Protein AF-A0A519JVA8-F1 (afdb_monomer_lite)

Structure (mmCIF, N/CA/C/O backbone):
data_AF-A0A519JVA8-F1
#
_entry.id   AF-A0A519JVA8-F1
#
loop_
_atom_site.group_PDB
_atom_site.id
_atom_site.type_symbol
_atom_site.label_atom_id
_atom_site.label_alt_id
_atom_site.label_comp_id
_atom_site.label_asym_id
_atom_site.label_entity_id
_atom_site.label_seq_id
_atom_site.pdbx_PDB_ins_code
_atom_site.Cartn_x
_atom_site.Cartn_y
_atom_site.Cartn_z
_atom_site.occupancy
_atom_site.B_iso_or_equiv
_atom_site.auth_seq_id
_atom_site.auth_comp_id
_atom_site.auth_asym_id
_atom_site.auth_atom_id
_atom_site.pdbx_PDB_model_num
ATOM 1 N N . MET A 1 1 ? 6.140 14.470 -13.528 1.00 59.50 1 MET A N 1
ATOM 2 C CA . MET A 1 1 ? 4.857 13.748 -13.616 1.00 59.50 1 MET A CA 1
ATOM 3 C C . MET A 1 1 ? 4.760 12.589 -12.618 1.00 59.50 1 MET A C 1
ATOM 5 O O . MET A 1 1 ? 3.651 12.207 -12.317 1.00 59.50 1 MET A O 1
ATOM 9 N N . TYR A 1 2 ? 5.860 12.173 -11.975 1.00 77.19 2 TYR A N 1
ATOM 10 C CA . TYR A 1 2 ? 5.910 11.064 -11.003 1.00 77.19 2 TYR A CA 1
ATOM 11 C C . TYR A 1 2 ? 5.051 11.195 -9.729 1.00 77.19 2 TYR A C 1
ATOM 13 O O . TYR A 1 2 ? 4.507 10.217 -9.239 1.00 77.19 2 TYR A O 1
ATOM 21 N N . TRP A 1 3 ? 4.896 12.395 -9.159 1.00 85.62 3 TRP A N 1
ATOM 22 C CA . TRP A 1 3 ? 4.190 12.525 -7.871 1.00 85.62 3 TRP A CA 1
ATOM 23 C C . TRP A 1 3 ? 2.685 12.264 -7.959 1.00 85.62 3 TRP A C 1
ATOM 25 O O . TRP A 1 3 ? 2.093 11.788 -6.996 1.00 85.62 3 TRP A O 1
ATOM 35 N N . LEU A 1 4 ? 2.065 12.582 -9.099 1.00 90.94 4 LEU A N 1
ATOM 36 C CA . LEU A 1 4 ? 0.642 12.324 -9.299 1.00 90.94 4 LEU A CA 1
ATOM 37 C C . LEU A 1 4 ? 0.377 10.821 -9.440 1.00 90.94 4 LEU A C 1
ATOM 39 O O . LEU A 1 4 ? -0.574 10.327 -8.844 1.00 90.94 4 LEU A O 1
ATOM 43 N N . GLU A 1 5 ? 1.239 10.112 -10.171 1.00 90.00 5 GLU A N 1
ATOM 44 C CA . GLU A 1 5 ? 1.190 8.654 -10.346 1.00 90.00 5 GLU A CA 1
ATOM 45 C C . GLU A 1 5 ? 1.298 7.948 -8.991 1.00 90.00 5 GLU A C 1
ATOM 47 O O . GLU A 1 5 ? 0.364 7.253 -8.606 1.00 90.00 5 GLU A O 1
ATOM 52 N N . ILE A 1 6 ? 2.321 8.270 -8.188 1.00 91.81 6 ILE A N 1
ATOM 53 C CA . ILE A 1 6 ? 2.500 7.708 -6.837 1.00 91.81 6 ILE A CA 1
ATOM 54 C C . ILE A 1 6 ? 1.258 7.917 -5.960 1.00 91.81 6 ILE A C 1
ATOM 56 O O . ILE A 1 6 ? 0.842 7.007 -5.241 1.00 91.81 6 ILE A O 1
ATOM 60 N N . ILE A 1 7 ? 0.655 9.112 -5.983 1.00 93.38 7 ILE A N 1
ATOM 61 C CA . ILE A 1 7 ? -0.540 9.407 -5.177 1.00 93.38 7 ILE A CA 1
ATOM 62 C C . ILE A 1 7 ? -1.732 8.572 -5.654 1.00 93.38 7 ILE A C 1
ATOM 64 O O . ILE A 1 7 ? -2.440 7.993 -4.829 1.00 93.38 7 ILE A O 1
ATOM 68 N N . LEU A 1 8 ? -1.962 8.499 -6.966 1.00 94.38 8 LEU A N 1
ATOM 69 C CA . LEU A 1 8 ? -3.070 7.735 -7.538 1.00 94.38 8 LEU A CA 1
ATOM 70 C C . LEU A 1 8 ? -2.903 6.233 -7.295 1.00 94.38 8 LEU A C 1
ATOM 72 O O . LEU A 1 8 ? -3.859 5.583 -6.880 1.00 94.38 8 LEU A O 1
ATOM 76 N N . GLU A 1 9 ? -1.697 5.702 -7.479 1.00 92.88 9 GLU A N 1
ATOM 77 C CA . GLU A 1 9 ? -1.341 4.311 -7.192 1.00 92.88 9 GLU A CA 1
ATOM 78 C C . GLU A 1 9 ? -1.495 3.991 -5.706 1.00 92.88 9 GLU A C 1
ATOM 80 O O . GLU A 1 9 ? -2.065 2.960 -5.358 1.00 92.88 9 GLU A O 1
ATOM 85 N N . THR A 1 10 ? -1.079 4.904 -4.821 1.00 94.06 10 THR A N 1
ATOM 86 C CA . THR A 1 10 ? -1.278 4.755 -3.374 1.00 94.06 10 THR A CA 1
ATOM 87 C C . THR A 1 10 ? -2.760 4.659 -3.052 1.00 94.06 10 THR A C 1
ATOM 89 O O . THR A 1 10 ? -3.168 3.749 -2.335 1.00 94.06 10 THR A O 1
ATOM 92 N N . ILE A 1 11 ? -3.590 5.558 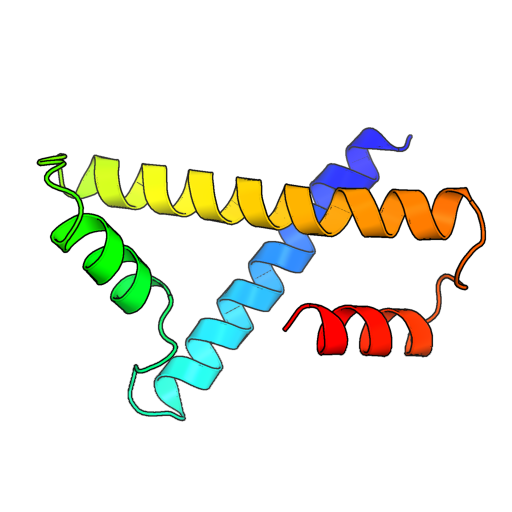-3.590 1.00 94.19 11 ILE A N 1
ATOM 93 C CA . ILE A 1 11 ? -5.034 5.543 -3.335 1.00 94.19 11 ILE A CA 1
ATOM 94 C C . ILE A 1 11 ? -5.674 4.271 -3.897 1.00 94.19 11 ILE A C 1
ATOM 96 O O . ILE A 1 11 ? -6.423 3.602 -3.182 1.00 94.19 11 ILE A O 1
ATOM 100 N N . ALA A 1 12 ? -5.372 3.913 -5.145 1.00 93.50 12 ALA A N 1
ATOM 101 C CA . ALA A 1 12 ? -5.935 2.741 -5.805 1.00 93.50 12 ALA A CA 1
ATOM 102 C C . ALA A 1 12 ? -5.509 1.439 -5.111 1.00 93.50 12 ALA A C 1
ATOM 104 O O . ALA A 1 12 ? -6.368 0.638 -4.742 1.00 93.50 12 ALA A O 1
ATOM 105 N N . GLY A 1 13 ? -4.209 1.256 -4.872 1.00 91.00 13 GLY A N 1
ATOM 106 C CA . GLY A 1 13 ? -3.648 0.072 -4.225 1.00 91.00 13 GLY A CA 1
ATOM 107 C C . GLY A 1 13 ? -4.177 -0.108 -2.807 1.00 91.00 13 GLY A C 1
ATOM 108 O O . GLY A 1 13 ? -4.713 -1.166 -2.483 1.00 91.00 13 GLY A O 1
ATOM 109 N N . THR A 1 14 ? -4.143 0.957 -2.001 1.00 92.25 14 THR A N 1
ATOM 110 C CA . THR A 1 14 ? -4.695 0.944 -0.636 1.00 92.25 14 THR A CA 1
ATOM 111 C C . THR A 1 14 ? -6.183 0.587 -0.655 1.00 92.25 14 THR A C 1
ATOM 113 O O . THR A 1 14 ? -6.612 -0.283 0.094 1.00 92.25 14 THR A O 1
ATOM 116 N N . THR A 1 15 ? -6.973 1.168 -1.566 1.00 90.44 15 THR A N 1
ATOM 117 C CA . THR A 1 15 ? -8.413 0.869 -1.681 1.00 90.44 15 THR A CA 1
ATOM 118 C C . THR A 1 15 ? -8.677 -0.589 -2.055 1.00 90.44 15 THR A C 1
ATOM 120 O O . THR A 1 15 ? -9.571 -1.214 -1.483 1.00 90.44 15 THR A O 1
ATOM 123 N N . VAL A 1 16 ? -7.913 -1.155 -2.995 1.00 90.19 16 VAL A N 1
ATOM 124 C CA . VAL A 1 16 ? -8.047 -2.566 -3.390 1.00 90.19 16 VAL A CA 1
ATOM 125 C C . VAL A 1 16 ? -7.660 -3.489 -2.237 1.00 90.19 16 VAL A C 1
ATOM 127 O O . VAL A 1 16 ? -8.385 -4.445 -1.969 1.00 90.19 16 VAL A O 1
ATOM 130 N N . MET A 1 17 ? -6.580 -3.184 -1.514 1.00 87.81 17 MET A N 1
ATOM 131 C CA . MET A 1 17 ? -6.173 -3.929 -0.318 1.00 87.81 17 MET A CA 1
ATOM 132 C C . MET A 1 17 ? -7.244 -3.879 0.772 1.00 87.81 17 MET A C 1
ATOM 134 O O . MET A 1 17 ? -7.594 -4.916 1.332 1.00 87.81 17 MET A O 1
ATOM 138 N N . THR A 1 18 ? -7.817 -2.699 1.025 1.00 88.06 18 THR A N 1
ATOM 139 C CA . THR A 1 18 ? -8.937 -2.536 1.953 1.00 88.06 18 THR A CA 1
ATOM 140 C C . THR A 1 18 ? -10.126 -3.386 1.501 1.00 88.06 18 THR A C 1
ATOM 142 O O . THR A 1 18 ? -10.660 -4.174 2.274 1.00 88.06 18 THR A O 1
ATOM 145 N N . LEU A 1 19 ? -10.547 -3.286 0.236 1.00 87.69 19 LEU A N 1
ATOM 146 C CA . LEU A 1 19 ? -11.670 -4.074 -0.278 1.00 87.69 19 LEU A CA 1
ATOM 147 C C . LEU A 1 19 ? -11.414 -5.578 -0.119 1.00 87.69 19 LEU A C 1
ATOM 149 O O . LEU A 1 19 ? -12.291 -6.308 0.344 1.00 87.69 19 LEU A O 1
ATOM 153 N N . PHE A 1 20 ? -10.207 -6.031 -0.452 1.00 84.25 20 PHE A N 1
ATOM 154 C CA . PHE A 1 20 ? -9.790 -7.414 -0.266 1.00 84.25 20 PHE A CA 1
ATOM 155 C C . PHE A 1 20 ? -9.866 -7.838 1.208 1.00 84.25 20 PHE A C 1
ATOM 157 O O . PHE A 1 20 ? -10.426 -8.894 1.503 1.00 84.25 20 PHE A O 1
ATOM 164 N N . SER A 1 21 ? -9.392 -7.009 2.145 1.00 79.44 21 SER A N 1
ATOM 165 C CA . SER A 1 21 ? -9.438 -7.306 3.582 1.00 79.44 21 SER A CA 1
ATOM 166 C C . SER A 1 21 ? -10.875 -7.414 4.109 1.00 79.44 21 SER A C 1
ATOM 168 O O . SER A 1 21 ? -11.173 -8.316 4.897 1.00 79.44 21 SER A O 1
ATOM 170 N N . TYR A 1 22 ? -11.805 -6.586 3.617 1.00 80.38 22 TYR A N 1
ATOM 171 C CA . TYR A 1 22 ? -13.234 -6.704 3.934 1.00 80.38 22 TYR A CA 1
ATOM 172 C C . TYR A 1 22 ? -13.849 -7.996 3.379 1.00 80.38 22 TYR A C 1
ATOM 174 O O . TYR A 1 22 ? -14.479 -8.738 4.137 1.00 80.38 22 TYR A O 1
ATOM 182 N N . LEU A 1 23 ? -13.630 -8.308 2.097 1.00 83.19 23 LEU A N 1
ATOM 183 C CA . LEU A 1 23 ? -14.170 -9.515 1.451 1.00 83.19 23 LEU A CA 1
ATOM 184 C C . LEU A 1 23 ? -13.652 -10.803 2.110 1.00 83.19 23 LEU A C 1
ATOM 186 O O . LEU A 1 23 ? -14.409 -11.742 2.384 1.00 83.19 23 LEU A O 1
ATOM 190 N N . MET A 1 24 ? -12.356 -10.839 2.418 1.00 75.88 24 MET A N 1
ATOM 191 C CA . MET A 1 24 ? -11.732 -11.956 3.124 1.00 75.88 24 MET A CA 1
ATOM 192 C C . MET A 1 24 ? -12.165 -12.003 4.591 1.00 75.88 24 MET A C 1
ATOM 194 O O . MET A 1 24 ? -12.379 -13.084 5.134 1.00 75.88 24 MET A O 1
ATOM 198 N N . GLY A 1 25 ? -12.364 -10.854 5.238 1.00 67.81 25 GLY A N 1
ATOM 199 C CA . GLY A 1 25 ? -12.880 -10.758 6.602 1.00 67.81 25 GLY A CA 1
ATOM 200 C C . GLY A 1 25 ? -14.277 -11.364 6.764 1.00 67.81 25 GLY A C 1
ATOM 201 O O . GLY A 1 25 ? -14.527 -12.044 7.763 1.00 67.81 25 GLY A O 1
ATOM 202 N N . GLU A 1 26 ? -15.168 -11.188 5.786 1.00 65.50 26 GLU A N 1
ATOM 203 C CA . GLU A 1 26 ? -16.479 -11.853 5.774 1.00 65.50 26 GLU A CA 1
ATOM 204 C C . GLU A 1 26 ? -16.355 -13.367 5.554 1.00 65.50 26 GLU A C 1
ATOM 206 O O . GLU A 1 26 ? -17.016 -14.152 6.238 1.00 65.50 26 GLU A O 1
ATOM 211 N N . SER A 1 27 ? -15.446 -13.786 4.672 1.00 64.56 27 SER A N 1
ATOM 212 C CA . SER A 1 27 ? -15.261 -15.194 4.295 1.00 64.56 27 SER A CA 1
ATOM 213 C C . SER A 1 27 ? -14.521 -16.027 5.359 1.00 64.56 27 SER A C 1
ATOM 215 O O . SER A 1 27 ? -14.819 -17.205 5.546 1.00 64.56 27 SER A O 1
ATOM 217 N N . PHE A 1 28 ? -13.595 -15.422 6.112 1.00 62.19 28 PHE A N 1
ATOM 218 C CA . PHE A 1 28 ? -12.700 -16.093 7.072 1.00 62.19 28 PHE A CA 1
ATOM 219 C C . PHE A 1 28 ? -12.985 -15.727 8.543 1.00 62.19 28 PHE A C 1
ATOM 221 O O . PHE A 1 28 ? -12.083 -15.702 9.381 1.00 62.19 28 PHE A O 1
ATOM 228 N N . ARG A 1 29 ? -14.255 -15.467 8.892 1.00 55.41 29 ARG A N 1
ATOM 229 C CA . ARG A 1 29 ? -14.718 -15.229 10.280 1.00 55.41 29 ARG A CA 1
ATOM 230 C C . ARG A 1 29 ? -14.002 -14.072 11.007 1.00 55.41 29 ARG A C 1
ATOM 232 O O . ARG A 1 29 ? -13.601 -14.219 12.159 1.00 55.41 29 ARG A O 1
ATOM 239 N N . LYS A 1 30 ? -13.884 -12.902 10.371 1.00 55.53 30 LYS A N 1
ATOM 240 C CA . LYS A 1 30 ? -13.338 -11.647 10.940 1.00 55.53 30 LYS A CA 1
ATOM 241 C C . LYS A 1 30 ? -11.868 -11.676 11.390 1.00 55.53 30 LYS A C 1
ATOM 243 O O . LYS A 1 30 ? -11.399 -10.668 11.909 1.00 55.53 30 LYS A O 1
ATOM 248 N N . LEU A 1 31 ? -11.111 -12.756 11.156 1.00 53.06 31 LEU A N 1
ATOM 249 C CA . LEU A 1 31 ? -9.674 -12.780 11.479 1.00 53.06 31 LEU A CA 1
ATOM 250 C C . LEU A 1 31 ? -8.866 -11.732 10.690 1.00 53.06 31 LEU A C 1
ATOM 252 O O . LEU A 1 31 ? -7.862 -11.244 11.194 1.00 53.06 31 LEU A O 1
ATOM 256 N N . PHE A 1 32 ? -9.329 -11.371 9.489 1.00 53.66 32 PHE A N 1
ATOM 257 C CA . PHE A 1 32 ? -8.652 -10.447 8.569 1.00 53.66 32 PHE A CA 1
ATOM 258 C C . PHE A 1 32 ? -9.314 -9.072 8.446 1.00 53.66 32 PHE A C 1
ATOM 260 O O . PHE A 1 32 ? -8.864 -8.251 7.653 1.00 53.66 32 PHE A O 1
ATOM 267 N N . SER A 1 33 ? -10.381 -8.788 9.202 1.00 59.69 33 SER A N 1
ATOM 268 C CA . SER A 1 33 ? -10.987 -7.459 9.131 1.00 59.69 33 SER A CA 1
ATOM 269 C C . SER A 1 33 ? -10.021 -6.440 9.738 1.00 59.69 33 SER A C 1
ATOM 271 O O . SER A 1 33 ? -9.832 -6.421 10.957 1.00 59.69 33 SER A O 1
ATOM 273 N N . GLU A 1 34 ? -9.438 -5.586 8.900 1.00 59.50 34 GLU A N 1
ATOM 274 C CA . GLU A 1 34 ? -8.526 -4.506 9.296 1.00 59.50 34 GLU A CA 1
ATOM 275 C C . GLU A 1 34 ? -9.006 -3.670 10.490 1.00 59.50 34 GLU A C 1
ATOM 277 O O . GLU A 1 34 ? -8.193 -3.405 11.379 1.00 59.50 34 GLU A O 1
ATOM 282 N N . PRO A 1 35 ? -10.310 -3.339 10.625 1.00 61.75 35 PRO A N 1
ATOM 283 C CA . PRO A 1 35 ? -10.802 -2.646 11.810 1.00 61.75 35 PRO A CA 1
ATOM 284 C C . PRO A 1 35 ? -10.548 -3.416 13.112 1.00 61.75 35 PRO A C 1
ATOM 286 O O . PRO A 1 35 ? -10.268 -2.808 14.139 1.00 61.75 35 PRO A O 1
ATOM 289 N N . ALA A 1 36 ? -10.629 -4.750 13.104 1.00 61.78 36 ALA A N 1
ATOM 290 C CA . ALA A 1 36 ? -10.429 -5.571 14.297 1.00 61.78 36 ALA A CA 1
ATOM 291 C C . ALA A 1 36 ? -8.949 -5.663 14.693 1.00 61.78 36 ALA A C 1
ATOM 293 O O . ALA A 1 36 ? -8.629 -5.514 15.872 1.00 61.78 36 ALA A O 1
ATOM 294 N N . MET A 1 37 ? -8.050 -5.849 13.720 1.00 66.00 37 MET A N 1
ATOM 295 C CA . MET A 1 37 ? -6.608 -5.900 13.980 1.00 66.00 37 MET A CA 1
ATOM 296 C C . MET A 1 37 ? -6.081 -4.541 14.445 1.00 66.00 37 MET A C 1
ATOM 298 O O . MET A 1 37 ? -5.326 -4.461 15.414 1.00 66.00 37 MET A O 1
ATOM 302 N N . LEU A 1 38 ? -6.537 -3.458 13.819 1.00 64.38 38 LEU A N 1
ATOM 303 C CA . LEU A 1 38 ? -6.133 -2.116 14.204 1.00 64.38 38 LEU A CA 1
ATOM 304 C C . LEU A 1 38 ? -6.703 -1.716 15.574 1.00 64.38 38 LEU A C 1
ATOM 306 O O . LEU A 1 38 ? -5.972 -1.179 16.401 1.00 64.38 38 LEU A O 1
ATOM 310 N N . ASN A 1 39 ? -7.963 -2.062 15.870 1.00 63.94 39 ASN A N 1
ATOM 311 C CA . ASN A 1 39 ? -8.532 -1.892 17.211 1.00 63.94 39 ASN A CA 1
ATOM 312 C C . ASN A 1 39 ? -7.774 -2.703 18.267 1.00 63.94 39 ASN A C 1
ATOM 314 O O . ASN A 1 39 ? -7.599 -2.219 19.381 1.00 63.94 39 ASN A O 1
ATOM 318 N N . TYR A 1 40 ? -7.301 -3.907 17.933 1.00 66.88 40 TYR A N 1
ATOM 319 C CA . TYR A 1 40 ? -6.466 -4.705 18.827 1.00 66.88 40 TYR A CA 1
ATOM 320 C C . TYR A 1 40 ? -5.122 -4.021 19.104 1.00 66.88 40 TYR A C 1
ATOM 322 O O . TYR A 1 40 ? -4.761 -3.867 20.269 1.00 66.88 40 TYR A O 1
ATOM 330 N N . ILE A 1 41 ? -4.424 -3.535 18.069 1.00 69.56 41 ILE A N 1
ATOM 331 C CA . ILE A 1 41 ? -3.163 -2.782 18.209 1.00 69.56 41 ILE A CA 1
ATOM 332 C C . ILE A 1 41 ? -3.372 -1.508 19.042 1.00 69.56 41 ILE A C 1
ATOM 334 O O . ILE A 1 41 ? -2.580 -1.204 19.934 1.00 69.56 41 ILE A O 1
ATOM 338 N N . ILE A 1 42 ? -4.469 -0.786 18.810 1.00 65.38 42 ILE A N 1
ATOM 339 C CA . ILE A 1 42 ? -4.830 0.399 19.593 1.00 65.38 42 ILE A CA 1
ATOM 340 C C . ILE A 1 42 ? -5.149 0.017 21.042 1.00 65.38 42 ILE A C 1
ATOM 342 O O . ILE A 1 42 ? -4.714 0.719 21.946 1.00 65.38 42 ILE A O 1
ATOM 346 N N . ALA A 1 43 ? -5.843 -1.096 21.290 1.00 64.75 43 ALA A N 1
ATOM 347 C CA . ALA A 1 43 ? -6.189 -1.552 22.636 1.00 64.75 43 ALA A CA 1
ATOM 348 C C . ALA A 1 43 ? -4.967 -1.989 23.463 1.00 64.75 43 ALA A C 1
ATOM 350 O O . ALA A 1 43 ? -4.948 -1.780 24.677 1.00 64.75 43 ALA A O 1
ATOM 351 N N . ILE A 1 44 ? -3.944 -2.575 22.828 1.00 72.00 44 ILE A N 1
ATOM 352 C CA . ILE A 1 44 ? -2.675 -2.922 23.495 1.00 72.00 44 ILE A CA 1
ATOM 353 C C . ILE A 1 44 ? -1.735 -1.719 23.624 1.00 72.00 44 ILE A C 1
ATOM 355 O O . ILE A 1 44 ? -0.913 -1.666 24.542 1.00 72.00 44 ILE A O 1
ATOM 359 N N . SER A 1 45 ? -1.862 -0.722 22.747 1.00 65.44 45 SER A N 1
ATOM 360 C CA . SER A 1 45 ? -1.206 0.564 22.941 1.00 65.44 45 SER A CA 1
ATOM 361 C C . SER A 1 45 ? -1.903 1.281 24.106 1.00 65.44 45 SER A C 1
ATOM 363 O O . SER A 1 45 ? -3.121 1.398 24.139 1.00 65.44 45 SER A O 1
ATOM 365 N N . LYS A 1 46 ? -1.179 1.785 25.112 1.00 63.19 46 LYS A N 1
ATOM 366 C CA . LYS A 1 46 ? -1.784 2.499 26.269 1.00 63.19 46 LYS A CA 1
ATOM 367 C C . LYS A 1 46 ? -2.372 3.877 25.901 1.00 63.19 46 LYS A C 1
ATOM 369 O O . LYS A 1 46 ? -2.468 4.779 26.732 1.00 63.19 46 LYS A O 1
ATOM 374 N N . VAL A 1 47 ? -2.725 4.060 24.639 1.00 64.75 47 VAL A N 1
ATOM 375 C CA . VAL A 1 47 ? -3.082 5.309 23.999 1.00 64.75 47 VAL A CA 1
ATOM 376 C C . VAL A 1 47 ? -4.600 5.476 24.119 1.00 64.75 47 VAL A C 1
ATOM 378 O O . VAL A 1 47 ? -5.384 4.974 23.318 1.00 64.75 47 VAL A O 1
ATOM 381 N N . LYS A 1 48 ? -5.041 6.169 25.177 1.00 61.09 48 LYS A N 1
ATOM 382 C CA . LYS A 1 48 ? -6.448 6.564 25.348 1.00 61.09 48 LYS A CA 1
ATOM 383 C C . LYS A 1 48 ? -6.766 7.737 24.423 1.00 61.09 48 LYS A C 1
ATOM 385 O O . LYS A 1 48 ? -6.683 8.891 24.833 1.00 61.09 48 LYS A O 1
ATOM 390 N N . LEU A 1 49 ? -7.120 7.449 23.179 1.00 61.59 49 LEU A N 1
ATOM 391 C CA . LEU A 1 49 ? -7.617 8.455 22.241 1.00 61.59 49 LEU A CA 1
ATOM 392 C C . LEU A 1 49 ? -9.141 8.383 22.144 1.00 61.59 49 LEU A C 1
ATOM 394 O O . LEU A 1 49 ? -9.757 7.340 22.368 1.00 61.59 49 LEU A O 1
ATOM 398 N N . ASN A 1 50 ? -9.751 9.516 21.803 1.00 69.06 50 ASN A N 1
ATOM 399 C CA . ASN A 1 50 ? -11.167 9.581 21.461 1.00 69.06 50 ASN A CA 1
ATOM 400 C C . ASN A 1 50 ? -11.453 8.597 20.298 1.00 69.06 50 ASN A C 1
ATOM 402 O O . ASN A 1 50 ? -10.691 8.606 19.328 1.00 69.06 50 ASN A O 1
ATOM 406 N N . PRO A 1 51 ? -12.521 7.775 20.346 1.00 64.19 51 PRO A N 1
ATOM 407 C CA . PRO A 1 51 ? -12.862 6.819 19.288 1.00 64.19 51 PRO A CA 1
ATOM 408 C C . PRO A 1 51 ? -12.853 7.394 17.863 1.00 64.19 51 PRO A C 1
ATOM 410 O O . PRO A 1 51 ? -12.377 6.736 16.940 1.00 64.19 51 PRO A O 1
ATOM 413 N N . GLY A 1 52 ? -13.315 8.637 17.676 1.00 69.62 52 GLY A N 1
ATOM 414 C CA . GLY A 1 52 ? -13.285 9.296 16.363 1.00 69.62 52 GLY A CA 1
ATOM 415 C C . GLY A 1 52 ? -11.865 9.607 15.876 1.00 69.62 52 GLY A C 1
ATOM 416 O O . GLY A 1 52 ? -11.551 9.413 14.703 1.00 69.62 52 GLY A O 1
ATOM 417 N N . LEU A 1 53 ? -10.985 10.019 16.794 1.00 72.94 53 LEU A N 1
ATOM 418 C CA . LEU A 1 53 ? -9.577 10.295 16.506 1.00 72.94 53 LEU A CA 1
ATOM 419 C C . LEU A 1 53 ? -8.796 9.002 16.230 1.00 72.94 53 LEU A C 1
ATOM 421 O O . LEU A 1 53 ? -7.953 8.983 15.340 1.00 72.94 53 LEU A O 1
ATOM 425 N N . ASN A 1 54 ? -9.128 7.911 16.928 1.00 74.06 54 ASN A N 1
ATOM 426 C CA . ASN A 1 54 ? -8.577 6.580 16.658 1.00 74.06 54 ASN A CA 1
ATOM 427 C C . ASN A 1 54 ? -8.890 6.099 15.240 1.00 74.06 54 ASN A C 1
ATOM 429 O O . ASN A 1 54 ? -7.996 5.620 14.550 1.00 74.06 54 ASN A O 1
ATOM 433 N N . ASN A 1 55 ? -10.137 6.265 14.789 1.00 74.75 55 ASN A N 1
ATOM 434 C CA . ASN A 1 55 ? -10.524 5.874 13.436 1.00 74.75 55 ASN A CA 1
ATOM 435 C C . ASN A 1 55 ? -9.774 6.701 12.378 1.00 74.75 55 ASN A C 1
ATOM 437 O O . ASN A 1 55 ? -9.180 6.141 11.464 1.00 74.75 55 ASN A O 1
ATOM 441 N N . MET A 1 56 ? -9.734 8.030 12.531 1.00 81.75 56 MET A N 1
ATOM 442 C CA . MET A 1 56 ? -9.029 8.912 11.592 1.00 81.75 56 MET A CA 1
ATOM 443 C C . MET A 1 56 ? -7.526 8.609 11.519 1.00 81.75 56 MET A C 1
ATOM 445 O O . MET A 1 56 ? -6.970 8.524 10.426 1.00 81.75 56 MET A O 1
ATOM 449 N N . LEU A 1 57 ? -6.870 8.418 12.668 1.00 79.88 57 LEU A N 1
ATOM 450 C CA . LEU A 1 57 ? -5.454 8.050 12.717 1.00 79.88 57 LEU A CA 1
AT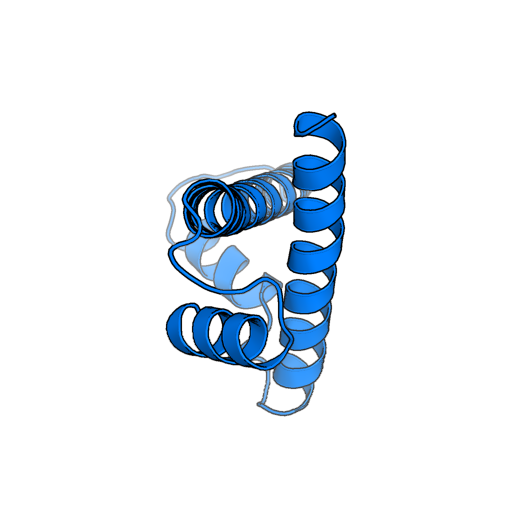OM 451 C C . LEU A 1 57 ? -5.204 6.676 12.104 1.00 79.88 57 LEU A C 1
ATOM 453 O O . LEU A 1 57 ? -4.185 6.485 11.449 1.00 79.88 57 LEU A O 1
ATOM 457 N N . GLY A 1 58 ? -6.138 5.744 12.273 1.00 81.44 58 GLY A N 1
ATOM 458 C CA . GLY A 1 58 ? -6.046 4.434 11.658 1.00 81.44 58 GLY A CA 1
ATOM 459 C C . GLY A 1 58 ? -6.028 4.486 10.136 1.00 81.44 58 GLY A C 1
ATOM 460 O O . GLY A 1 58 ? -5.130 3.919 9.518 1.00 81.44 58 GLY A O 1
ATOM 461 N N . TRP A 1 59 ? -6.951 5.242 9.539 1.00 85.31 59 TRP A N 1
ATOM 462 C CA . TRP A 1 59 ? -6.949 5.489 8.096 1.00 85.31 59 TRP A CA 1
ATOM 463 C C . TRP A 1 59 ? -5.686 6.214 7.639 1.00 85.31 59 TRP A C 1
ATOM 465 O O . TRP A 1 59 ? -5.083 5.815 6.648 1.00 85.31 59 TRP A O 1
ATOM 475 N N . LEU A 1 60 ? -5.240 7.236 8.375 1.00 87.25 60 LEU A N 1
ATOM 476 C CA . LEU A 1 60 ? -4.010 7.952 8.042 1.00 87.25 60 LEU A CA 1
ATOM 477 C C . LEU A 1 60 ? -2.801 7.006 8.004 1.00 87.25 60 LEU A C 1
ATOM 479 O O . LEU A 1 60 ? -2.041 7.021 7.041 1.00 87.25 60 LEU A O 1
ATOM 483 N N . ILE A 1 61 ? -2.646 6.162 9.025 1.00 85.25 61 ILE A N 1
ATOM 484 C CA . ILE A 1 61 ? -1.572 5.168 9.096 1.00 85.25 61 ILE A CA 1
ATOM 485 C C . ILE A 1 61 ? -1.690 4.166 7.942 1.00 85.25 61 ILE A C 1
ATOM 487 O O . ILE A 1 61 ? -0.683 3.867 7.308 1.00 85.25 61 ILE A O 1
ATOM 491 N N . HIS A 1 62 ? -2.895 3.687 7.625 1.00 85.69 62 HIS A N 1
ATOM 492 C CA . HIS A 1 62 ? -3.111 2.739 6.530 1.00 85.69 62 HIS A CA 1
ATOM 493 C C . HIS A 1 62 ? -2.654 3.303 5.172 1.00 85.69 62 HIS A C 1
ATOM 495 O O . HIS A 1 62 ? -1.881 2.658 4.468 1.00 85.69 62 HIS A O 1
ATOM 501 N N . TYR A 1 63 ? -3.021 4.547 4.850 1.00 88.38 63 TYR A N 1
ATOM 502 C CA . TYR A 1 63 ? -2.557 5.214 3.627 1.00 88.38 63 TYR A CA 1
ATOM 503 C C . TYR A 1 63 ? -1.050 5.517 3.636 1.00 88.38 63 TYR A C 1
ATOM 505 O O . TYR A 1 63 ? -0.417 5.476 2.583 1.00 88.38 63 TYR A O 1
ATOM 513 N N . ILE A 1 64 ? -0.450 5.782 4.804 1.00 91.12 64 ILE A N 1
ATOM 514 C CA . ILE A 1 64 ? 1.012 5.899 4.929 1.00 91.12 64 ILE A CA 1
ATOM 515 C C . ILE A 1 64 ? 1.682 4.568 4.574 1.00 91.12 64 ILE A C 1
ATOM 517 O O . ILE A 1 64 ? 2.653 4.564 3.823 1.00 91.12 64 ILE A O 1
ATOM 521 N N . PHE A 1 65 ? 1.164 3.439 5.063 1.00 89.44 65 PHE A N 1
ATOM 522 C CA . PHE A 1 65 ? 1.684 2.125 4.681 1.00 89.44 65 PHE A CA 1
ATOM 523 C C . PHE A 1 65 ? 1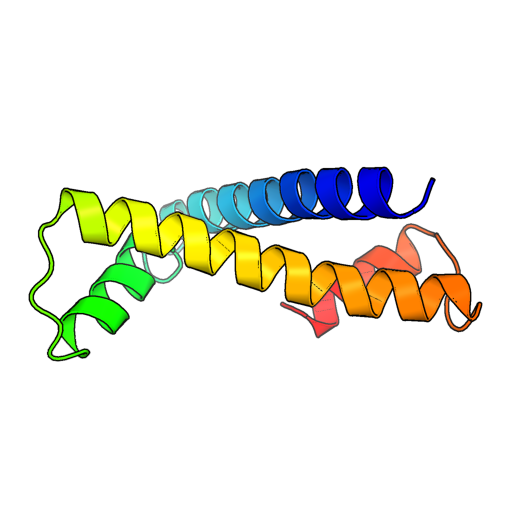.481 1.838 3.193 1.00 89.44 65 PHE A C 1
ATOM 525 O O . PHE A 1 65 ? 2.418 1.376 2.551 1.00 89.44 65 PHE A O 1
ATOM 532 N N . GLY A 1 66 ? 0.323 2.184 2.625 1.00 91.31 66 GLY A N 1
ATOM 533 C CA . GLY A 1 66 ? 0.092 2.098 1.182 1.00 91.31 66 GLY A CA 1
ATOM 534 C C . GLY A 1 66 ? 1.154 2.851 0.375 1.00 91.31 66 GLY A C 1
ATOM 535 O O . GLY A 1 66 ? 1.742 2.296 -0.551 1.00 91.31 66 GLY A O 1
ATOM 536 N N . LEU A 1 67 ? 1.490 4.077 0.788 1.00 92.88 67 LEU A N 1
ATOM 537 C CA . LEU A 1 67 ? 2.553 4.863 0.158 1.00 92.88 67 LEU A CA 1
ATOM 538 C C . LEU A 1 67 ? 3.927 4.183 0.280 1.00 92.88 67 LEU A C 1
ATOM 540 O O . LEU A 1 67 ? 4.706 4.176 -0.674 1.00 92.88 67 LEU A O 1
ATOM 544 N N . LEU A 1 68 ? 4.227 3.596 1.443 1.00 92.38 68 LEU A N 1
ATOM 545 C CA . LEU A 1 68 ? 5.475 2.864 1.677 1.00 92.38 68 LEU A CA 1
ATOM 546 C C . LEU A 1 68 ? 5.606 1.603 0.809 1.00 92.38 68 LEU A C 1
ATOM 548 O O . LEU A 1 68 ? 6.735 1.204 0.540 1.00 92.38 68 LEU A O 1
ATOM 552 N N . PHE A 1 69 ? 4.502 1.005 0.352 1.00 90.81 69 PHE A N 1
ATOM 553 C CA . PHE A 1 69 ? 4.526 -0.090 -0.627 1.00 90.81 69 PHE A CA 1
ATOM 554 C C . PHE A 1 69 ? 4.724 0.402 -2.065 1.00 90.81 69 PHE A C 1
ATOM 556 O O . PHE A 1 69 ? 5.459 -0.223 -2.826 1.00 90.81 69 PHE A O 1
ATOM 563 N N . VAL A 1 70 ? 4.127 1.538 -2.434 1.00 93.25 70 VAL A N 1
ATOM 564 C CA . VAL A 1 70 ? 4.227 2.088 -3.797 1.00 93.25 70 VAL A CA 1
ATOM 565 C C . VAL A 1 70 ? 5.633 2.601 -4.114 1.00 93.25 70 VAL A C 1
ATOM 567 O O . VAL A 1 70 ? 6.144 2.352 -5.204 1.00 93.25 70 VAL A O 1
ATOM 570 N N . ILE A 1 71 ? 6.299 3.278 -3.169 1.00 93.69 71 ILE A N 1
ATOM 571 C CA . ILE A 1 71 ? 7.631 3.870 -3.404 1.00 93.69 71 ILE A CA 1
ATOM 572 C C . ILE A 1 71 ? 8.659 2.828 -3.905 1.00 93.69 71 ILE A C 1
ATOM 574 O O . ILE A 1 71 ? 9.296 3.085 -4.929 1.00 93.69 71 ILE A O 1
ATOM 578 N N . PRO A 1 72 ? 8.836 1.657 -3.256 1.00 92.88 72 PRO A N 1
ATOM 579 C CA . PRO A 1 72 ? 9.716 0.605 -3.756 1.00 92.88 72 PRO A CA 1
ATOM 580 C C . PRO A 1 72 ? 9.363 0.111 -5.160 1.00 92.88 72 PRO A C 1
ATOM 582 O O . PRO A 1 72 ? 10.275 -0.121 -5.947 1.00 92.88 72 PRO A O 1
ATOM 585 N N . TYR A 1 73 ? 8.078 -0.031 -5.498 1.00 92.00 73 TYR A N 1
ATOM 586 C CA . TYR A 1 73 ? 7.664 -0.508 -6.826 1.00 92.00 73 TYR A CA 1
ATOM 587 C C . TYR A 1 73 ? 8.049 0.497 -7.906 1.00 92.00 73 TYR A C 1
ATOM 589 O O . TYR A 1 73 ? 8.660 0.135 -8.908 1.00 92.00 73 TYR A O 1
ATOM 597 N N . HIS A 1 74 ? 7.820 1.780 -7.637 1.00 91.12 74 HIS A N 1
ATOM 598 C CA . HIS A 1 74 ? 8.239 2.852 -8.527 1.00 91.12 74 HIS A CA 1
ATOM 599 C C . HIS A 1 74 ? 9.766 2.917 -8.690 1.00 91.12 74 HIS A C 1
ATOM 601 O O . HIS A 1 74 ? 10.252 3.161 -9.789 1.00 91.12 74 HIS A O 1
ATOM 607 N N . ILE A 1 75 ? 10.541 2.649 -7.632 1.00 92.44 75 ILE A N 1
ATOM 608 C CA . ILE A 1 75 ? 12.008 2.534 -7.720 1.00 92.44 75 ILE A CA 1
ATOM 609 C C . ILE A 1 75 ? 12.402 1.351 -8.617 1.00 92.44 75 ILE A C 1
ATOM 611 O O . ILE A 1 7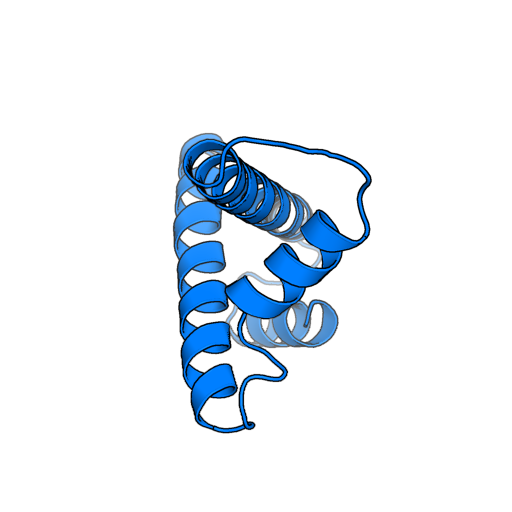5 ? 13.221 1.519 -9.517 1.00 92.44 75 ILE A O 1
ATOM 615 N N . ILE A 1 76 ? 11.814 0.174 -8.396 1.00 93.44 76 ILE A N 1
ATOM 616 C CA . ILE A 1 76 ? 12.081 -1.045 -9.174 1.00 93.44 76 ILE A CA 1
ATOM 617 C C . ILE A 1 76 ? 11.848 -0.800 -10.671 1.00 93.44 76 ILE A C 1
ATOM 619 O O . ILE A 1 76 ? 12.718 -1.125 -11.483 1.00 93.44 76 ILE A O 1
ATOM 623 N N . TRP A 1 77 ? 10.714 -0.195 -11.030 1.00 92.44 77 TRP A N 1
ATOM 624 C CA . TRP A 1 77 ? 10.372 0.103 -12.421 1.00 92.44 77 TRP A CA 1
ATOM 625 C C . TRP A 1 77 ? 11.222 1.230 -13.006 1.00 92.44 77 TRP A C 1
ATOM 627 O O . TRP A 1 77 ? 11.723 1.101 -14.120 1.00 92.44 77 TRP A O 1
ATOM 637 N N . HIS A 1 78 ? 11.506 2.285 -12.236 1.00 90.69 78 HIS A N 1
ATOM 638 C CA . HIS A 1 78 ? 12.367 3.380 -12.688 1.00 90.69 78 HIS A CA 1
ATOM 639 C C . HIS A 1 78 ? 13.778 2.911 -1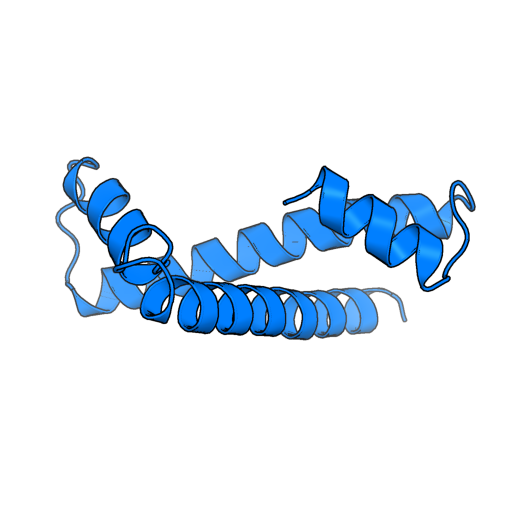3.068 1.00 90.69 78 HIS A C 1
ATOM 641 O O . HIS A 1 78 ? 14.363 3.414 -14.027 1.00 90.69 78 HIS A O 1
ATOM 647 N N . PHE A 1 79 ? 14.329 1.941 -12.333 1.00 94.19 79 PHE A N 1
ATOM 648 C CA . PHE A 1 79 ? 15.632 1.346 -12.638 1.00 94.19 79 PHE A CA 1
ATOM 649 C C . PHE A 1 79 ? 15.568 0.185 -13.643 1.00 94.19 79 PHE A C 1
ATOM 651 O O . PHE A 1 79 ? 16.617 -0.360 -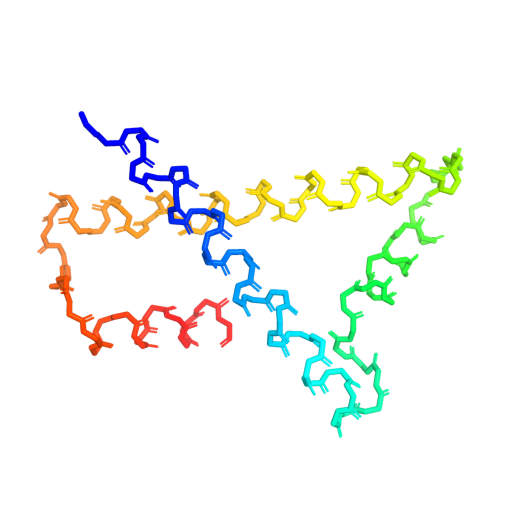13.991 1.00 94.19 79 PHE A O 1
ATOM 658 N N . GLY A 1 80 ? 14.376 -0.190 -14.120 1.00 92.56 80 GLY A N 1
ATOM 659 C CA . GLY A 1 80 ? 14.184 -1.287 -15.070 1.00 92.56 80 GLY A CA 1
ATOM 660 C C . GLY A 1 80 ? 14.579 -2.655 -14.509 1.00 92.56 80 GLY A C 1
ATOM 661 O O . GLY A 1 80 ? 15.065 -3.505 -15.250 1.00 92.56 80 GLY A O 1
ATOM 662 N N . TRP A 1 81 ? 14.447 -2.864 -13.194 1.00 93.38 81 TRP A N 1
ATOM 663 C CA . TRP A 1 81 ? 14.765 -4.153 -12.563 1.00 93.38 81 TRP A CA 1
ATOM 664 C C . TRP A 1 81 ? 13.699 -5.220 -12.822 1.00 93.38 81 TRP A C 1
ATOM 666 O O . TRP A 1 81 ? 14.011 -6.409 -12.796 1.00 93.38 81 TRP A O 1
ATOM 676 N N . LEU A 1 82 ? 12.460 -4.792 -13.055 1.00 93.75 82 LEU A N 1
ATOM 677 C CA . LEU A 1 82 ? 11.318 -5.610 -13.454 1.00 93.75 82 LEU A CA 1
ATOM 678 C C . LEU A 1 82 ? 10.526 -4.851 -14.516 1.00 93.75 82 LEU A C 1
ATOM 680 O O . LEU A 1 82 ? 10.531 -3.619 -14.529 1.00 93.75 82 LEU A O 1
ATOM 684 N N . ASP A 1 83 ? 9.828 -5.594 -15.367 1.00 93.31 83 ASP A N 1
ATOM 685 C CA . ASP A 1 83 ? 8.948 -5.019 -16.376 1.00 93.31 83 ASP A CA 1
ATOM 686 C C . ASP A 1 83 ? 7.638 -4.517 -15.739 1.00 93.31 83 ASP A C 1
ATOM 688 O O . ASP A 1 83 ? 7.150 -5.046 -14.734 1.00 93.31 83 ASP A O 1
ATOM 692 N N . GLU A 1 84 ? 7.042 -3.479 -16.327 1.00 90.69 84 GLU A N 1
ATOM 693 C CA . GLU A 1 84 ? 5.722 -2.956 -15.941 1.00 90.69 84 GLU A CA 1
ATOM 694 C C . GLU A 1 84 ? 4.601 -3.817 -16.548 1.00 90.69 84 GLU A C 1
ATOM 696 O O . GLU A 1 84 ? 3.794 -3.365 -17.363 1.00 90.69 84 GLU A O 1
ATOM 701 N N . ASP A 1 85 ? 4.568 -5.099 -16.183 1.00 92.88 85 ASP A N 1
ATOM 702 C CA . ASP A 1 85 ? 3.572 -6.054 -16.655 1.00 92.88 85 ASP A CA 1
ATOM 703 C C . ASP A 1 85 ? 2.777 -6.714 -15.519 1.00 92.88 85 ASP A C 1
ATOM 705 O O . ASP A 1 85 ? 3.065 -6.600 -14.323 1.00 92.88 85 ASP A O 1
ATOM 709 N N . TRP A 1 86 ? 1.712 -7.415 -15.906 1.00 92.31 86 TRP A N 1
ATOM 710 C CA . TRP A 1 86 ? 0.807 -8.054 -14.953 1.00 92.31 86 TRP A CA 1
ATOM 711 C C . TRP A 1 86 ? 1.484 -9.177 -14.153 1.00 92.31 86 TRP A C 1
ATOM 713 O O . TRP A 1 86 ? 1.118 -9.432 -13.007 1.00 92.31 86 TRP A O 1
ATOM 723 N N . GLN A 1 87 ? 2.482 -9.842 -14.740 1.00 94.94 87 GLN A N 1
ATOM 724 C CA . GLN A 1 87 ? 3.204 -10.949 -14.113 1.00 94.94 87 GLN A CA 1
ATOM 725 C C . GLN A 1 87 ? 4.091 -10.436 -12.977 1.00 94.94 87 GLN A C 1
ATOM 727 O O . GLN A 1 87 ? 4.038 -10.958 -11.861 1.00 94.94 87 GLN A O 1
ATOM 732 N N . SER A 1 88 ? 4.835 -9.365 -13.240 1.00 92.88 88 SER A N 1
ATOM 733 C CA . SER A 1 88 ? 5.656 -8.655 -12.265 1.00 92.88 88 SER A CA 1
ATOM 734 C C . SER A 1 88 ? 4.792 -8.059 -11.156 1.00 92.88 88 SER A C 1
ATOM 736 O O . SER A 1 88 ? 5.116 -8.213 -9.980 1.00 92.88 88 SER A O 1
ATOM 738 N N . GLY A 1 89 ? 3.637 -7.477 -11.501 1.00 90.75 89 GLY A N 1
ATOM 739 C CA . GLY A 1 89 ? 2.662 -6.987 -10.522 1.00 90.75 89 GLY A CA 1
ATOM 740 C C . GLY A 1 89 ? 2.123 -8.086 -9.598 1.00 90.75 89 GLY A C 1
ATOM 741 O O . GLY A 1 89 ? 2.076 -7.902 -8.382 1.00 90.75 89 GLY A O 1
ATOM 742 N N . MET A 1 90 ? 1.774 -9.256 -10.144 1.00 91.00 90 MET A N 1
ATOM 743 C CA . MET A 1 90 ? 1.343 -10.415 -9.352 1.00 91.00 90 MET A CA 1
ATOM 744 C C . MET A 1 90 ? 2.452 -10.951 -8.439 1.00 91.00 90 MET A C 1
ATOM 746 O O . MET A 1 90 ? 2.178 -11.282 -7.286 1.00 91.00 90 MET A O 1
ATOM 750 N N . LEU A 1 91 ? 3.693 -11.021 -8.931 1.00 93.31 91 LEU A N 1
ATOM 751 C CA . LEU A 1 91 ? 4.854 -11.454 -8.151 1.00 93.31 91 LEU A CA 1
ATOM 752 C C . LEU A 1 91 ? 5.105 -10.514 -6.966 1.00 93.31 91 LEU A C 1
ATOM 754 O O . LEU A 1 91 ? 5.213 -10.974 -5.831 1.00 93.31 91 LEU A O 1
ATOM 758 N N . LEU A 1 92 ? 5.179 -9.206 -7.227 1.00 91.69 92 LEU A N 1
ATOM 759 C CA . LEU A 1 92 ? 5.385 -8.189 -6.197 1.00 91.69 92 LEU A CA 1
ATOM 760 C C . LEU A 1 92 ? 4.251 -8.223 -5.170 1.00 91.69 92 LEU A C 1
ATOM 762 O O . LEU A 1 92 ? 4.522 -8.279 -3.972 1.00 91.69 92 LEU A O 1
ATOM 766 N N . GLY A 1 93 ? 3.002 -8.303 -5.641 1.00 89.38 93 GLY A N 1
ATOM 767 C CA . GLY A 1 93 ? 1.820 -8.482 -4.803 1.00 89.38 93 GLY A CA 1
ATOM 768 C C . GLY A 1 93 ? 1.951 -9.678 -3.861 1.00 89.38 93 GLY A C 1
ATOM 769 O O . GLY A 1 93 ? 1.891 -9.489 -2.650 1.00 89.38 93 GLY A O 1
ATOM 770 N N . GLY A 1 94 ? 2.222 -10.873 -4.392 1.00 89.19 94 GLY A N 1
ATOM 771 C CA . GLY A 1 94 ? 2.337 -12.097 -3.589 1.00 89.19 94 GLY A CA 1
ATOM 772 C C . GLY A 1 94 ? 3.554 -12.155 -2.657 1.00 89.19 94 GLY A C 1
ATOM 773 O O . GLY A 1 94 ? 3.515 -12.861 -1.656 1.00 89.19 94 GLY A O 1
ATOM 774 N N . ILE A 1 95 ? 4.639 -11.427 -2.945 1.00 89.88 95 ILE A N 1
ATOM 775 C CA . ILE A 1 95 ? 5.772 -11.286 -2.009 1.00 89.88 95 ILE A CA 1
ATOM 776 C C . ILE A 1 95 ? 5.421 -10.308 -0.879 1.00 89.88 95 ILE A C 1
ATOM 778 O O . ILE A 1 95 ? 5.874 -10.476 0.253 1.00 89.88 95 ILE A O 1
ATOM 782 N N . SER A 1 96 ? 4.634 -9.276 -1.187 1.00 85.94 96 SER A N 1
ATOM 783 C CA . SER A 1 96 ? 4.237 -8.233 -0.240 1.00 85.94 96 SER A CA 1
ATOM 784 C C . SER A 1 96 ? 3.042 -8.595 0.652 1.00 85.94 96 SER A C 1
ATOM 786 O O . SER A 1 96 ? 2.837 -7.911 1.658 1.00 85.94 96 SER A O 1
ATOM 788 N N . GLY A 1 97 ? 2.278 -9.644 0.310 1.00 70.62 97 GLY A N 1
ATOM 789 C CA . GLY A 1 97 ? 1.049 -10.054 1.002 1.00 70.62 97 GLY A CA 1
ATOM 790 C C . GLY A 1 97 ? 0.673 -11.515 0.797 1.00 70.62 97 GLY A C 1
ATOM 791 O O . GLY A 1 97 ? 0.350 -11.883 -0.353 1.00 70.62 97 GLY A O 1
#

pLDDT: mean 81.03, std 12.91, range [53.06, 94.94]

Sequence (97 aa):
MYWLEIILETIAGTTVMTLFSYLMGESFRKLFSEPAMLNYIIAISKVKLNPGLNNMLGWLIHYIFGLLFVIPYHIIWHFGWLDEDWQSGMLLGGISG

Foldseek 3Di:
DPVVVLLVQLVVVLVVVQVVLVVVCVVVVNPSNLVVVLVVVVVVPPDPDDPVVSVVVSVVVSSVVSSVLSVVVCVCVVVPVDDPDPVVVVVSVVVVD

Secondary structure (DSSP, 8-state):
-HHHHHHHHHHHHHHHHHHHHHHHHHHTTTTT-HHHHHHHHHHHS-----HHHHHHHHHHHHHHHHHHHHHHHHHHHHTTSS-SSHHHHHHHHHHH-

Radius of gyration: 15.74 Å; chains: 1; bounding box: 32×30×43 Å